Protein AF-A0A927L5R7-F1 (afdb_monomer_lite)

pLDDT: mean 74.07, std 13.08, range [39.56, 92.88]

Sequence (133 aa):
MVPQVGVYVVQDGYSDLAGGTYELCTRGECAKGELKERGIAHVTVGLPDDVDPDIAPVCLRVTRAGAAKPFIDDSVDVKLIHTSDGCGGGYSQGLAYSEEDGLLPNVPKGIGKAWAQHRTAEATAGPSPTAFS

Structure (mmCIF, N/CA/C/O backbone):
data_AF-A0A927L5R7-F1
#
_entry.id   AF-A0A927L5R7-F1
#
loop_
_atom_site.group_PDB
_atom_site.id
_atom_site.type_symbol
_atom_site.label_atom_id
_atom_site.label_alt_id
_atom_site.label_comp_id
_atom_site.l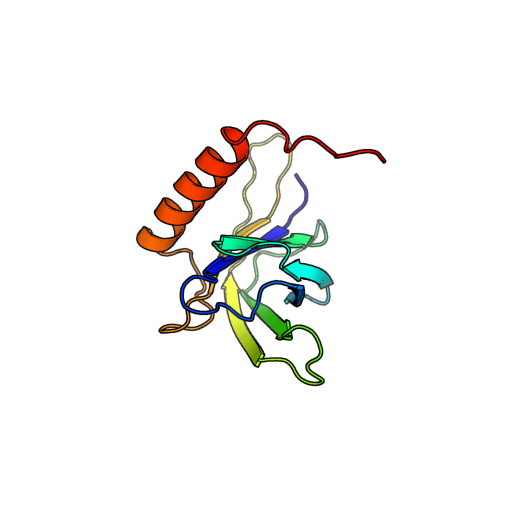abel_asym_id
_atom_site.label_entity_id
_atom_site.label_seq_id
_atom_site.pdbx_PDB_ins_code
_atom_site.Cartn_x
_atom_site.Cartn_y
_atom_site.Cartn_z
_atom_site.occupancy
_atom_site.B_iso_or_equiv
_atom_site.auth_seq_id
_atom_site.auth_comp_id
_atom_site.auth_asym_id
_atom_site.auth_atom_id
_atom_site.pdbx_PDB_model_num
ATOM 1 N N . MET A 1 1 ? 20.358 -6.132 -6.565 1.00 56.44 1 MET A N 1
ATOM 2 C CA . MET A 1 1 ? 19.211 -5.572 -5.818 1.00 56.44 1 MET A CA 1
ATOM 3 C C . MET A 1 1 ? 18.020 -6.420 -6.204 1.00 56.44 1 MET A C 1
ATOM 5 O O . MET A 1 1 ? 17.914 -6.703 -7.385 1.00 56.44 1 MET A O 1
ATOM 9 N N . VAL A 1 2 ? 17.204 -6.888 -5.258 1.00 63.88 2 VAL A N 1
ATOM 10 C CA . VAL A 1 2 ? 16.022 -7.694 -5.609 1.00 63.88 2 VAL A CA 1
ATOM 11 C C . VAL A 1 2 ? 14.937 -6.740 -6.121 1.00 63.88 2 VAL A C 1
ATOM 13 O O . VAL A 1 2 ? 14.676 -5.743 -5.440 1.00 63.88 2 VAL A O 1
ATOM 16 N N . PRO A 1 3 ? 14.339 -6.978 -7.301 1.00 71.19 3 PRO A N 1
ATOM 17 C CA . PRO A 1 3 ? 13.174 -6.227 -7.755 1.00 71.19 3 PRO A CA 1
ATOM 18 C C . PRO A 1 3 ? 12.045 -6.277 -6.719 1.00 71.19 3 PRO A C 1
ATOM 20 O O . PRO A 1 3 ? 11.769 -7.330 -6.154 1.00 71.19 3 PRO A O 1
ATOM 23 N N . GLN A 1 4 ? 11.386 -5.155 -6.438 1.00 76.88 4 GLN A N 1
ATOM 24 C CA . GLN A 1 4 ? 10.326 -5.095 -5.432 1.00 76.88 4 GLN A CA 1
ATOM 25 C C . GLN A 1 4 ? 9.309 -3.981 -5.689 1.00 76.88 4 GLN A C 1
ATOM 27 O O . GLN A 1 4 ? 9.628 -2.921 -6.227 1.00 76.88 4 GLN A O 1
ATOM 32 N N . VAL A 1 5 ? 8.085 -4.184 -5.211 1.00 80.81 5 VAL A N 1
ATOM 33 C CA . VAL A 1 5 ? 7.077 -3.124 -5.077 1.00 80.81 5 VAL A CA 1
ATOM 34 C C . VAL A 1 5 ? 6.829 -2.876 -3.599 1.00 80.81 5 VAL A C 1
ATOM 36 O O . VAL A 1 5 ? 6.622 -3.822 -2.839 1.00 80.81 5 VAL A O 1
ATOM 39 N N . GLY A 1 6 ? 6.861 -1.608 -3.196 1.00 82.25 6 GLY A N 1
ATOM 40 C CA . GLY A 1 6 ? 6.549 -1.168 -1.843 1.00 82.25 6 GLY A CA 1
ATOM 41 C C . GLY A 1 6 ? 5.272 -0.337 -1.811 1.00 82.25 6 GLY A C 1
ATOM 42 O O . GLY A 1 6 ? 5.117 0.586 -2.606 1.00 82.25 6 GLY A O 1
ATOM 43 N N . VAL A 1 7 ? 4.374 -0.630 -0.875 1.00 81.56 7 VAL A N 1
ATOM 44 C CA . VAL A 1 7 ? 3.218 0.208 -0.548 1.00 81.56 7 VAL A CA 1
ATOM 45 C C . VAL A 1 7 ? 3.415 0.815 0.833 1.00 81.56 7 VAL A C 1
ATOM 47 O O . VAL A 1 7 ? 3.639 0.108 1.818 1.00 81.56 7 VAL A O 1
ATOM 50 N N . TYR A 1 8 ? 3.305 2.135 0.904 1.00 80.12 8 TYR A N 1
ATOM 51 C CA . TYR A 1 8 ? 3.208 2.877 2.149 1.00 80.12 8 TYR A CA 1
ATOM 52 C C . TYR A 1 8 ? 1.743 3.001 2.544 1.00 80.12 8 TYR A C 1
ATOM 54 O O . TYR A 1 8 ? 0.953 3.610 1.829 1.00 80.12 8 TYR A O 1
ATOM 62 N N . VAL A 1 9 ? 1.377 2.444 3.690 1.00 76.56 9 VAL A N 1
ATOM 63 C CA . VAL A 1 9 ? 0.014 2.521 4.218 1.00 76.56 9 VAL A CA 1
ATOM 64 C C . VAL A 1 9 ? 0.004 3.537 5.347 1.00 76.56 9 VAL A C 1
ATOM 66 O O . VAL A 1 9 ? 0.620 3.305 6.391 1.00 76.56 9 VAL A O 1
ATOM 69 N N . VAL A 1 10 ? -0.680 4.664 5.144 1.00 75.31 10 VAL A N 1
ATOM 70 C CA . VAL A 1 10 ? -0.923 5.634 6.216 1.00 75.31 10 VAL A CA 1
ATOM 71 C C . VAL A 1 10 ? -2.058 5.093 7.079 1.00 75.31 10 VAL A C 1
ATOM 73 O O . VAL A 1 10 ? -3.196 5.013 6.635 1.00 75.31 10 VAL A O 1
ATOM 76 N N . GLN A 1 11 ? -1.735 4.681 8.302 1.00 69.94 11 GLN A N 1
ATOM 77 C CA . GLN A 1 11 ? -2.703 4.202 9.293 1.00 69.94 11 GLN A CA 1
ATOM 78 C C . GLN A 1 11 ? -3.236 5.337 10.182 1.00 69.94 11 GLN A C 1
ATOM 80 O O . GLN A 1 11 ? -4.034 5.087 11.082 1.00 69.94 11 GLN A O 1
ATOM 85 N N . ASP A 1 12 ? -2.789 6.579 9.978 1.00 64.31 12 ASP A N 1
ATOM 86 C CA . ASP A 1 12 ? -3.400 7.747 10.619 1.00 64.31 12 ASP A CA 1
ATOM 87 C C . ASP A 1 12 ? -4.848 7.877 10.114 1.00 64.31 12 ASP A C 1
ATOM 89 O O . ASP A 1 12 ? -5.080 7.822 8.911 1.00 64.31 12 ASP A O 1
ATOM 93 N N . GLY A 1 13 ? -5.820 7.927 11.028 1.00 59.62 13 GLY A N 1
ATOM 94 C CA . GLY A 1 13 ? -7.251 7.729 10.725 1.00 59.62 13 GLY A CA 1
ATOM 95 C C . GLY A 1 13 ? -7.752 6.291 10.943 1.00 59.62 13 GLY A C 1
ATOM 96 O O . GLY A 1 13 ? -8.905 6.084 11.314 1.00 59.62 13 GLY A O 1
ATOM 97 N N . TYR A 1 14 ? -6.860 5.297 10.896 1.00 66.06 14 TYR A N 1
ATOM 98 C CA . TYR A 1 14 ? -7.170 3.876 11.063 1.00 66.06 14 TYR A CA 1
ATOM 99 C C . TYR A 1 14 ? -6.614 3.300 12.371 1.00 66.06 14 TYR A C 1
ATOM 101 O O . TYR A 1 14 ? -5.613 2.581 12.412 1.00 66.06 14 TYR A O 1
ATOM 109 N N . SER A 1 15 ? -7.286 3.591 13.487 1.00 60.12 15 SER A N 1
ATOM 110 C CA . SER A 1 15 ? -6.823 3.156 14.819 1.00 60.12 15 SER A CA 1
ATOM 111 C C . SER A 1 15 ? -6.898 1.638 15.045 1.00 60.12 15 SER A C 1
ATOM 113 O O . SER A 1 15 ? -6.328 1.140 16.022 1.00 60.12 15 SER A O 1
ATOM 115 N N . ASP A 1 16 ? -7.620 0.931 14.176 1.00 69.50 16 ASP A N 1
ATOM 116 C CA . ASP A 1 16 ? -8.012 -0.474 14.284 1.00 69.50 16 ASP A CA 1
ATOM 117 C C . ASP A 1 16 ? -7.300 -1.405 13.287 1.00 69.50 16 ASP A C 1
ATOM 119 O O . ASP A 1 16 ? -7.540 -2.613 13.293 1.00 69.50 16 ASP A O 1
ATOM 123 N N . LEU A 1 17 ? -6.412 -0.861 12.449 1.00 76.19 17 LEU A N 1
ATOM 124 C CA . LEU A 1 17 ? -5.561 -1.658 11.561 1.00 76.19 17 LEU A CA 1
ATOM 125 C C . LEU A 1 17 ? -4.331 -2.234 12.272 1.00 76.19 17 LEU A C 1
ATOM 127 O O . LEU A 1 17 ? -3.757 -3.207 11.788 1.00 76.19 17 LEU A O 1
ATOM 131 N N . ALA A 1 18 ? -3.955 -1.690 13.433 1.00 77.62 18 ALA A N 1
ATOM 132 C CA . ALA A 1 18 ? -2.891 -2.251 14.259 1.00 77.62 18 ALA A CA 1
ATOM 133 C C . ALA A 1 18 ? -3.236 -3.691 14.689 1.00 77.62 18 ALA A C 1
ATOM 135 O O . ALA A 1 18 ? -4.333 -3.964 15.179 1.00 77.62 18 ALA A O 1
ATOM 136 N N . GLY A 1 19 ? -2.296 -4.614 14.494 1.00 78.06 19 GLY A N 1
ATOM 137 C CA . GLY A 1 19 ? -2.496 -6.054 14.680 1.00 78.06 19 GLY A CA 1
ATOM 138 C C . GLY A 1 19 ? -3.283 -6.734 13.552 1.00 78.06 19 GLY A C 1
ATOM 139 O O . GLY A 1 19 ? -3.545 -7.932 13.631 1.00 78.06 19 GLY A O 1
ATOM 140 N N . GLY A 1 20 ? -3.682 -5.995 12.513 1.00 85.25 20 GLY A N 1
ATOM 141 C CA . GLY A 1 20 ? -4.273 -6.547 11.299 1.00 85.25 20 GLY A CA 1
ATOM 142 C C . GLY A 1 20 ? -3.235 -7.218 10.401 1.00 85.25 20 GLY A C 1
ATOM 143 O O . GLY A 1 20 ? -2.032 -6.975 10.513 1.00 85.25 20 GLY A O 1
ATOM 144 N N . THR A 1 21 ? -3.703 -8.051 9.478 1.00 89.69 21 THR A N 1
ATOM 145 C CA . THR A 1 21 ? -2.864 -8.689 8.462 1.00 89.69 21 THR A CA 1
ATOM 146 C C . THR A 1 21 ? -2.968 -7.953 7.137 1.00 89.69 21 THR A C 1
ATOM 148 O O . THR A 1 21 ? -3.997 -7.355 6.818 1.00 89.69 21 THR A O 1
ATOM 151 N N . TYR A 1 22 ? -1.907 -8.016 6.342 1.00 89.81 22 TYR A N 1
ATOM 152 C CA . TYR A 1 22 ? -1.913 -7.531 4.970 1.00 89.81 22 TYR A CA 1
ATOM 153 C C . TYR A 1 22 ? -1.536 -8.641 3.988 1.00 89.81 22 TYR A C 1
ATOM 155 O O . TYR A 1 22 ? -0.835 -9.598 4.329 1.00 89.81 22 TYR A O 1
ATOM 163 N N . GLU A 1 23 ? -1.963 -8.460 2.746 1.00 92.38 23 GLU A N 1
ATOM 164 C CA . GLU A 1 23 ? -1.520 -9.199 1.571 1.00 92.38 23 GLU A CA 1
ATOM 165 C C . GLU A 1 23 ? -1.260 -8.180 0.450 1.00 92.38 23 GLU A C 1
ATOM 167 O O . GLU A 1 23 ? -2.135 -7.385 0.114 1.00 92.38 23 GLU A O 1
ATOM 172 N N . LEU A 1 24 ? -0.044 -8.167 -0.093 1.00 89.81 24 LEU A N 1
ATOM 173 C CA . LEU A 1 24 ? 0.350 -7.337 -1.229 1.00 89.81 24 LEU A CA 1
ATOM 174 C C . LEU A 1 24 ? 0.707 -8.253 -2.390 1.00 89.81 24 LEU A C 1
ATOM 176 O O . LEU A 1 24 ? 1.690 -8.987 -2.297 1.00 89.81 24 LEU A O 1
ATOM 180 N N . CYS A 1 25 ? -0.066 -8.197 -3.468 1.00 89.38 25 CYS A N 1
ATOM 181 C CA . CYS A 1 25 ? 0.109 -9.066 -4.623 1.00 89.38 25 CYS A CA 1
ATOM 182 C C . CYS A 1 25 ? 0.378 -8.276 -5.898 1.00 89.38 25 CYS A C 1
ATOM 184 O O . CYS A 1 25 ? -0.273 -7.267 -6.170 1.00 89.38 25 CYS A O 1
ATOM 186 N N . THR A 1 26 ? 1.287 -8.774 -6.728 1.00 87.38 26 THR A N 1
ATOM 187 C CA . THR A 1 26 ? 1.471 -8.303 -8.101 1.00 87.38 26 THR A CA 1
ATOM 188 C C . THR A 1 26 ? 2.200 -9.365 -8.918 1.00 87.38 26 THR A C 1
ATOM 190 O O . THR A 1 26 ? 2.988 -10.133 -8.375 1.00 87.38 26 THR A O 1
ATOM 193 N N . ARG A 1 27 ? 1.929 -9.441 -10.228 1.00 83.12 27 ARG A N 1
ATOM 194 C CA . ARG A 1 27 ? 2.612 -10.369 -11.159 1.00 83.12 27 ARG A CA 1
ATOM 195 C C . ARG A 1 27 ? 2.637 -11.846 -10.699 1.00 83.12 27 ARG A C 1
ATOM 197 O O . ARG A 1 27 ? 3.544 -12.583 -11.055 1.00 83.12 27 ARG A O 1
ATOM 204 N N . GLY A 1 28 ? 1.627 -12.287 -9.945 1.00 81.88 28 GLY A N 1
ATOM 205 C CA . GLY A 1 28 ? 1.529 -13.660 -9.427 1.00 81.88 28 GLY A CA 1
ATOM 206 C C . GLY A 1 28 ? 2.255 -13.904 -8.100 1.00 81.88 28 GLY A C 1
ATOM 207 O O . GLY A 1 28 ? 2.003 -14.926 -7.468 1.00 81.88 28 GLY A O 1
ATOM 208 N N . GLU A 1 29 ? 3.059 -12.947 -7.637 1.00 85.94 29 GLU A N 1
ATOM 209 C CA . GLU A 1 29 ? 3.714 -12.986 -6.333 1.00 85.94 29 GLU A CA 1
ATOM 210 C C . GLU A 1 29 ? 2.863 -12.268 -5.287 1.00 85.94 29 GLU A C 1
ATOM 212 O O . GLU A 1 29 ? 2.231 -11.249 -5.574 1.00 85.94 29 GLU A O 1
ATOM 217 N N . CYS A 1 30 ? 2.871 -12.782 -4.058 1.00 87.94 30 CYS A N 1
ATOM 218 C CA . CYS A 1 30 ? 2.170 -12.182 -2.931 1.00 87.94 30 CYS A CA 1
ATOM 219 C C . CYS A 1 30 ? 3.051 -12.187 -1.683 1.00 87.94 30 CYS A C 1
ATOM 221 O O . CYS A 1 30 ? 3.545 -13.233 -1.263 1.00 87.94 30 CYS A O 1
ATOM 223 N N . ALA A 1 31 ? 3.175 -11.032 -1.037 1.00 87.81 31 ALA A N 1
ATOM 224 C CA . ALA A 1 31 ? 3.760 -10.905 0.289 1.00 87.81 31 ALA A CA 1
ATOM 225 C C . ALA A 1 31 ? 2.660 -10.755 1.340 1.00 87.81 31 ALA A C 1
ATOM 227 O O . ALA A 1 31 ? 1.677 -10.047 1.127 1.00 87.81 31 ALA A O 1
ATOM 228 N N . LYS A 1 32 ? 2.837 -11.408 2.489 1.00 90.12 32 LYS A N 1
ATOM 229 C CA . LYS A 1 32 ? 1.908 -11.343 3.622 1.00 90.12 32 LYS A CA 1
ATOM 230 C C . LYS A 1 32 ? 2.645 -10.947 4.886 1.00 90.12 32 LYS A C 1
ATOM 232 O O . LYS A 1 32 ? 3.807 -11.306 5.064 1.00 90.12 32 LYS A O 1
ATOM 237 N N . GLY A 1 33 ? 1.944 -10.272 5.784 1.00 85.94 33 GLY A N 1
ATOM 238 C CA . GLY A 1 33 ? 2.487 -9.918 7.086 1.00 85.94 33 GLY A CA 1
ATOM 239 C C . GLY A 1 33 ? 1.455 -9.265 7.987 1.00 85.94 33 GLY A C 1
ATOM 240 O O . GLY A 1 33 ? 0.254 -9.321 7.727 1.00 85.94 33 GLY A O 1
ATOM 241 N N . GLU A 1 34 ? 1.945 -8.650 9.056 1.00 84.00 34 GLU A N 1
ATOM 242 C CA . GLU A 1 34 ? 1.133 -7.994 10.076 1.00 84.00 34 GLU A CA 1
ATOM 243 C C . GLU A 1 34 ? 1.498 -6.514 10.182 1.00 84.00 34 GLU A C 1
ATOM 245 O O . GLU A 1 34 ? 2.671 -6.134 10.102 1.00 84.00 34 GLU A O 1
ATOM 250 N N . LEU A 1 35 ? 0.487 -5.677 10.395 1.00 81.88 35 LEU A N 1
ATOM 251 C CA . LEU A 1 35 ? 0.642 -4.261 10.701 1.00 81.88 35 LEU A CA 1
ATOM 252 C C . LEU A 1 35 ? 0.925 -4.118 12.199 1.00 81.88 35 LEU A C 1
ATOM 254 O O . LEU A 1 35 ? 0.010 -4.079 13.017 1.00 81.88 35 LEU A O 1
ATOM 258 N N . LYS A 1 36 ? 2.209 -4.111 12.573 1.00 71.44 36 LYS A N 1
ATOM 259 C CA . LYS A 1 36 ? 2.627 -4.227 13.981 1.00 71.44 36 LYS A CA 1
ATOM 260 C C . LYS A 1 36 ? 2.331 -2.997 14.844 1.00 71.44 36 LYS A C 1
ATOM 262 O O . LYS A 1 36 ? 2.056 -3.160 16.028 1.00 71.44 36 LYS A O 1
ATOM 267 N N . GLU A 1 37 ? 2.369 -1.790 14.282 1.00 65.44 37 GLU A N 1
ATOM 268 C CA . GLU A 1 37 ? 2.236 -0.538 15.041 1.00 65.44 37 GLU A CA 1
ATOM 269 C C . GLU A 1 37 ? 1.368 0.498 14.318 1.00 65.44 37 GLU A C 1
ATOM 271 O O . GLU A 1 37 ? 1.184 0.430 13.101 1.00 65.44 37 GLU A O 1
ATOM 276 N N . ARG A 1 38 ? 0.844 1.470 15.082 1.00 62.28 38 ARG A N 1
ATOM 277 C CA . ARG A 1 38 ? 0.104 2.633 14.563 1.00 62.28 38 ARG A CA 1
ATOM 278 C C . ARG A 1 38 ? 1.066 3.608 13.879 1.00 62.28 38 ARG A C 1
ATOM 280 O O . ARG A 1 38 ? 2.153 3.852 14.390 1.00 62.28 38 ARG A O 1
ATOM 287 N N . GLY A 1 39 ? 0.641 4.227 12.779 1.00 69.88 39 GLY A N 1
ATOM 288 C CA . GLY A 1 39 ? 1.444 5.221 12.059 1.00 69.88 39 GLY A CA 1
ATOM 289 C C . GLY A 1 39 ? 1.513 4.926 10.568 1.00 69.88 39 GLY A C 1
ATOM 290 O O . GLY A 1 39 ? 0.481 4.892 9.911 1.00 69.88 39 GLY A O 1
ATOM 291 N N . ILE A 1 40 ? 2.709 4.729 10.013 1.00 66.38 40 ILE A N 1
ATOM 292 C CA . ILE A 1 40 ? 2.881 4.421 8.586 1.00 66.38 40 ILE A CA 1
ATOM 293 C C . ILE A 1 40 ? 3.541 3.055 8.455 1.00 66.38 40 ILE A C 1
ATOM 295 O O . ILE A 1 40 ? 4.688 2.886 8.856 1.00 66.38 40 ILE A O 1
ATOM 299 N N . ALA A 1 41 ? 2.842 2.091 7.859 1.00 74.44 41 ALA A N 1
ATOM 300 C CA . ALA A 1 41 ? 3.436 0.796 7.544 1.00 74.44 41 ALA A CA 1
ATOM 301 C C . ALA A 1 41 ? 4.080 0.816 6.158 1.00 74.44 41 ALA A C 1
ATOM 303 O O . ALA A 1 41 ? 3.557 1.425 5.225 1.00 74.44 41 ALA A O 1
ATOM 304 N N . HIS A 1 42 ? 5.200 0.111 6.017 1.00 75.00 42 HIS A N 1
ATOM 305 C CA . HIS A 1 42 ? 5.793 -0.186 4.721 1.00 75.00 42 HIS A CA 1
ATOM 306 C C . HIS A 1 42 ? 5.648 -1.677 4.439 1.00 75.00 42 HIS A C 1
ATOM 308 O O . HIS A 1 42 ? 6.167 -2.515 5.177 1.00 75.00 42 HIS A O 1
ATOM 314 N N . VAL A 1 43 ? 4.924 -1.985 3.372 1.00 78.88 43 VAL A N 1
ATOM 315 C CA . VAL A 1 43 ? 4.662 -3.345 2.917 1.00 78.88 43 VAL A CA 1
ATOM 316 C C . VAL A 1 43 ? 5.388 -3.559 1.603 1.00 78.88 43 VAL A C 1
ATOM 318 O O . VAL A 1 43 ? 5.241 -2.748 0.698 1.00 78.88 43 VAL A O 1
ATOM 321 N N . THR A 1 44 ? 6.149 -4.642 1.473 1.00 79.69 44 THR A N 1
ATOM 322 C CA . THR A 1 44 ? 6.920 -4.921 0.254 1.00 79.69 44 THR A CA 1
ATOM 323 C C . THR A 1 44 ? 6.661 -6.316 -0.270 1.00 79.69 44 THR A C 1
ATOM 325 O O . THR A 1 44 ? 6.648 -7.271 0.506 1.00 79.69 44 THR A O 1
ATOM 328 N N . VAL A 1 45 ? 6.552 -6.441 -1.588 1.00 81.25 45 VAL A N 1
ATOM 329 C CA . VAL A 1 45 ? 6.559 -7.722 -2.295 1.00 81.25 45 VAL A CA 1
ATOM 330 C C . VAL A 1 45 ? 7.786 -7.791 -3.194 1.00 81.25 45 VAL A C 1
ATOM 332 O O . VAL A 1 45 ? 8.064 -6.860 -3.952 1.00 81.25 45 VAL A O 1
ATOM 335 N N . GLY A 1 46 ? 8.550 -8.873 -3.045 1.00 78.50 46 GLY A N 1
ATOM 336 C CA . GLY A 1 46 ? 9.652 -9.194 -3.943 1.00 78.50 46 GLY A CA 1
ATOM 337 C C . GLY A 1 46 ? 9.105 -9.654 -5.287 1.00 78.50 46 GLY A C 1
ATOM 338 O O . GLY A 1 46 ? 8.068 -10.308 -5.354 1.00 78.50 46 GLY A O 1
ATOM 339 N N . LEU A 1 47 ? 9.798 -9.282 -6.348 1.00 75.12 47 LEU A N 1
ATOM 340 C CA . LEU A 1 47 ? 9.494 -9.655 -7.716 1.00 75.12 47 LEU A CA 1
ATOM 341 C C . LEU A 1 47 ? 10.617 -10.557 -8.254 1.00 75.12 47 LEU A C 1
ATOM 343 O O . LEU A 1 47 ? 11.768 -10.396 -7.837 1.00 75.12 47 LEU A O 1
ATOM 347 N N . PRO A 1 48 ? 10.315 -11.478 -9.184 1.00 70.00 48 PRO A N 1
ATOM 348 C CA . PRO A 1 48 ? 11.347 -12.249 -9.866 1.00 70.00 48 PRO A CA 1
ATOM 349 C C . PRO A 1 48 ? 12.283 -11.335 -10.678 1.00 70.00 48 PRO A C 1
ATOM 351 O O . PRO A 1 48 ? 11.903 -10.236 -11.082 1.00 70.00 48 PRO A O 1
ATOM 354 N N . ASP A 1 49 ? 13.516 -11.783 -10.920 1.00 65.00 49 ASP A N 1
ATOM 355 C CA . ASP A 1 49 ? 14.549 -10.978 -11.593 1.00 65.00 49 ASP A CA 1
ATOM 356 C C . ASP A 1 49 ? 14.201 -10.617 -13.056 1.00 65.00 49 ASP A C 1
ATOM 358 O O . ASP A 1 49 ? 14.612 -9.564 -13.541 1.00 65.00 49 ASP A O 1
ATOM 362 N N . ASP A 1 50 ? 13.378 -11.432 -13.726 1.00 64.12 50 ASP A N 1
ATOM 363 C CA . ASP A 1 50 ? 12.988 -11.292 -15.141 1.00 64.12 50 ASP A CA 1
ATOM 364 C C . ASP A 1 50 ? 11.618 -10.611 -15.350 1.00 64.12 50 ASP A C 1
ATOM 366 O O . ASP A 1 50 ? 10.869 -10.944 -16.271 1.00 64.12 50 ASP A O 1
ATOM 370 N N . VAL A 1 51 ? 11.225 -9.670 -14.487 1.00 63.03 51 VAL A N 1
ATOM 371 C CA . VAL A 1 51 ? 10.007 -8.886 -14.750 1.00 63.03 51 VAL A CA 1
ATOM 372 C C . VAL A 1 51 ? 10.293 -7.898 -15.880 1.00 63.03 51 VAL A C 1
ATOM 374 O O . VAL A 1 51 ? 11.108 -7.002 -15.720 1.00 63.03 51 VAL A O 1
ATOM 377 N N . ASP A 1 52 ? 9.639 -8.038 -17.031 1.00 62.47 52 ASP A N 1
ATOM 378 C CA . ASP A 1 52 ? 9.680 -7.016 -18.084 1.00 62.47 52 ASP A CA 1
ATOM 379 C C . ASP A 1 52 ? 9.055 -5.691 -17.586 1.00 62.47 52 ASP A C 1
ATOM 381 O O . ASP A 1 52 ? 8.123 -5.718 -16.770 1.00 62.47 52 ASP A O 1
ATOM 385 N N . PRO A 1 53 ? 9.514 -4.517 -18.070 1.00 62.50 53 PRO A N 1
ATOM 386 C CA . PRO A 1 53 ? 8.945 -3.218 -17.719 1.00 62.50 53 PRO A CA 1
ATOM 387 C C . PRO A 1 53 ? 7.556 -3.060 -18.348 1.00 62.50 53 PRO A C 1
ATOM 389 O O . PRO A 1 53 ? 7.380 -2.435 -19.395 1.00 62.50 53 PRO A O 1
ATOM 392 N N . ASP A 1 54 ? 6.558 -3.629 -17.691 1.00 69.31 54 ASP A N 1
ATOM 393 C CA . ASP A 1 54 ? 5.191 -3.717 -18.179 1.00 69.31 54 ASP A CA 1
ATOM 394 C C . ASP A 1 54 ? 4.202 -3.241 -17.099 1.00 69.31 54 ASP A C 1
ATOM 396 O O . ASP A 1 54 ? 4.504 -3.223 -15.899 1.00 69.31 54 ASP A O 1
ATOM 400 N N . ILE A 1 55 ? 3.024 -2.797 -17.533 1.00 76.88 55 ILE A N 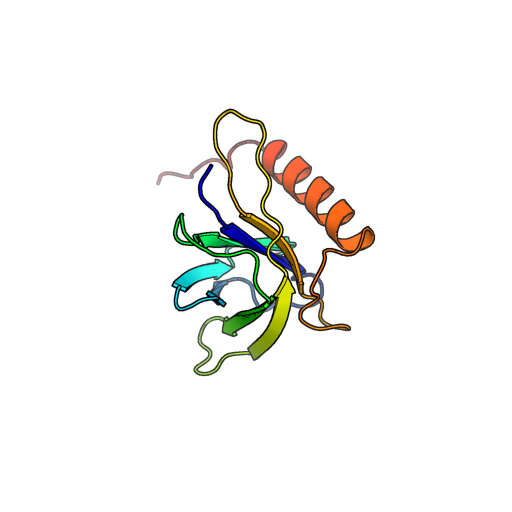1
ATOM 401 C CA . ILE A 1 55 ? 1.958 -2.319 -16.651 1.00 76.88 55 ILE A CA 1
ATOM 402 C C . ILE A 1 55 ? 1.313 -3.539 -15.995 1.00 76.88 55 ILE A C 1
ATOM 404 O O . ILE A 1 55 ? 0.866 -4.450 -16.686 1.00 76.88 55 ILE A O 1
ATOM 408 N N . ALA A 1 56 ? 1.292 -3.585 -14.664 1.00 82.38 56 ALA A N 1
ATOM 409 C CA . ALA A 1 56 ? 0.604 -4.641 -13.928 1.00 82.38 56 ALA A CA 1
ATOM 410 C C . ALA A 1 56 ? -0.204 -4.102 -12.753 1.00 82.38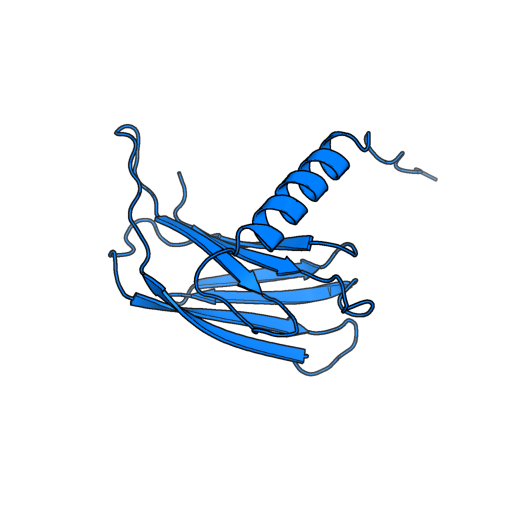 56 ALA A C 1
ATOM 412 O O . ALA A 1 56 ? 0.209 -3.117 -12.133 1.00 82.38 56 ALA A O 1
ATOM 413 N N . PRO A 1 57 ? -1.287 -4.806 -12.387 1.00 88.06 57 PRO A N 1
ATOM 414 C CA . PRO A 1 57 ? -2.022 -4.492 -11.183 1.00 88.06 57 PRO A CA 1
ATOM 415 C C . PRO A 1 57 ? -1.172 -4.826 -9.957 1.00 88.06 57 PRO A C 1
ATOM 417 O O . PRO A 1 57 ? -0.551 -5.894 -9.854 1.00 88.06 57 PRO A O 1
ATOM 420 N N . VAL A 1 58 ? -1.174 -3.907 -9.004 1.00 88.31 58 VAL A N 1
ATOM 421 C CA . VAL A 1 58 ? -0.744 -4.140 -7.630 1.00 88.31 58 VAL A CA 1
ATOM 422 C C . VAL A 1 58 ? -1.989 -4.114 -6.768 1.00 88.31 58 VAL A C 1
ATOM 424 O O . VAL A 1 58 ? -2.688 -3.106 -6.737 1.00 88.31 58 VAL A O 1
ATOM 427 N N . CYS A 1 59 ? -2.271 -5.224 -6.092 1.00 91.81 59 CYS A N 1
ATOM 428 C CA . CYS A 1 59 ? -3.418 -5.375 -5.209 1.00 91.81 59 CYS A CA 1
ATOM 429 C C . CYS A 1 59 ? -2.955 -5.348 -3.753 1.00 91.81 59 CYS A C 1
ATOM 431 O O . CYS A 1 59 ? -2.094 -6.141 -3.361 1.00 91.81 59 CYS A O 1
ATOM 433 N N . LEU A 1 60 ? -3.530 -4.443 -2.966 1.00 90.75 60 LEU A N 1
ATOM 434 C CA . LEU A 1 60 ? -3.347 -4.370 -1.525 1.00 90.75 60 LEU A CA 1
ATOM 435 C C . LEU A 1 60 ? -4.627 -4.837 -0.839 1.00 90.75 60 LEU A C 1
ATOM 437 O O . LEU A 1 60 ? -5.694 -4.246 -1.010 1.00 90.75 60 LEU A O 1
ATOM 441 N N . ARG A 1 61 ? -4.483 -5.839 0.024 1.00 92.88 61 ARG A N 1
ATOM 442 C CA . ARG A 1 61 ? -5.522 -6.261 0.954 1.00 92.88 61 ARG A CA 1
ATOM 443 C C . ARG A 1 61 ? -5.071 -6.068 2.381 1.00 92.88 61 ARG A C 1
ATOM 445 O O . ARG A 1 61 ? -3.970 -6.475 2.741 1.00 92.88 61 ARG A O 1
ATOM 452 N N . VAL A 1 62 ? -5.941 -5.510 3.211 1.00 89.31 62 VAL A N 1
ATOM 453 C CA . VAL A 1 62 ? -5.705 -5.384 4.652 1.00 89.31 62 VAL A CA 1
ATOM 454 C C . VAL A 1 62 ? -6.926 -5.875 5.403 1.00 89.31 62 VAL A C 1
ATOM 456 O O . VAL A 1 62 ? -8.044 -5.412 5.180 1.00 89.31 62 VAL A O 1
ATOM 459 N N . THR A 1 63 ? -6.709 -6.815 6.314 1.00 90.12 63 THR A N 1
ATOM 460 C CA . THR A 1 63 ? -7.737 -7.407 7.166 1.00 90.12 63 THR A CA 1
ATOM 461 C C . THR A 1 63 ? -7.481 -6.997 8.606 1.00 90.12 63 THR A C 1
ATOM 463 O O . THR A 1 63 ? -6.391 -7.196 9.135 1.00 90.12 63 THR A O 1
ATOM 466 N N . ARG A 1 64 ? -8.493 -6.424 9.260 1.00 89.38 64 ARG A N 1
ATOM 467 C CA . ARG A 1 64 ? -8.414 -6.056 10.682 1.00 89.38 64 ARG A CA 1
ATOM 468 C C . ARG A 1 64 ? -8.207 -7.285 11.561 1.00 89.38 64 ARG A C 1
ATOM 470 O O . ARG A 1 64 ? -8.651 -8.383 11.218 1.00 89.38 64 ARG A O 1
ATOM 477 N N . ALA A 1 65 ? -7.597 -7.085 12.726 1.00 85.50 65 ALA A N 1
ATOM 478 C CA . ALA A 1 65 ? -7.436 -8.144 13.716 1.00 85.50 65 ALA A CA 1
ATOM 479 C C . ALA A 1 65 ? -8.798 -8.786 14.052 1.00 85.50 65 ALA A C 1
ATOM 481 O O . ALA A 1 65 ? -9.754 -8.097 14.408 1.00 85.50 65 ALA A O 1
ATOM 482 N N . GLY A 1 66 ? -8.900 -10.110 13.907 1.00 83.06 66 GLY A N 1
ATOM 483 C CA . GLY A 1 66 ? -10.130 -10.865 14.182 1.00 83.06 66 GLY A CA 1
ATOM 484 C C . GLY A 1 66 ? -11.254 -10.718 13.145 1.00 83.06 66 GLY A C 1
ATOM 485 O O . GLY A 1 66 ? -12.318 -11.309 13.330 1.00 83.06 66 GLY A O 1
ATOM 486 N N . ALA A 1 67 ? -11.052 -9.973 12.053 1.00 86.62 67 ALA A N 1
ATOM 487 C CA . ALA A 1 67 ? -12.033 -9.870 10.976 1.00 86.62 67 ALA A CA 1
ATOM 488 C C . ALA A 1 67 ? -11.934 -11.055 10.001 1.00 86.62 67 ALA A C 1
ATOM 490 O O . ALA A 1 67 ? -10.853 -11.546 9.691 1.00 86.62 67 ALA A O 1
ATOM 491 N N . ALA A 1 68 ? -13.081 -11.494 9.477 1.00 85.56 68 ALA A N 1
ATOM 492 C CA . ALA A 1 68 ? -13.156 -12.595 8.510 1.00 85.56 68 ALA A CA 1
ATOM 493 C C . ALA A 1 68 ? -12.992 -12.148 7.045 1.00 85.56 68 ALA A C 1
ATOM 495 O O . ALA A 1 68 ? -12.889 -12.990 6.155 1.00 85.56 68 ALA A O 1
ATOM 496 N N . LYS A 1 69 ? -13.037 -10.837 6.778 1.00 87.00 69 LYS A N 1
ATOM 497 C CA . LYS A 1 69 ? -12.969 -10.257 5.433 1.00 87.00 69 LYS A CA 1
ATOM 498 C C . LYS A 1 69 ? -12.022 -9.057 5.408 1.00 87.00 69 LYS A C 1
ATOM 500 O O . LYS A 1 69 ? -11.964 -8.341 6.414 1.00 87.00 69 LYS A O 1
ATOM 505 N N . PRO A 1 70 ? -11.338 -8.819 4.276 1.00 87.44 70 PRO A N 1
ATOM 506 C CA . PRO A 1 70 ? -10.514 -7.636 4.102 1.00 87.44 70 PRO A CA 1
ATOM 507 C C . PRO A 1 70 ? -11.361 -6.368 4.232 1.00 87.44 70 PRO A C 1
ATOM 509 O O . PRO A 1 70 ? -12.482 -6.294 3.729 1.00 87.44 70 PRO A O 1
ATOM 512 N N . PHE A 1 71 ? -10.819 -5.394 4.957 1.00 87.12 71 PHE A N 1
ATOM 513 C CA . PHE A 1 71 ? -11.365 -4.046 5.053 1.00 87.12 71 PHE A CA 1
ATOM 514 C C . PHE A 1 71 ? -10.870 -3.177 3.892 1.00 87.12 71 PHE A C 1
ATOM 516 O O . PHE A 1 71 ? -11.655 -2.434 3.314 1.00 87.12 71 PHE A O 1
ATOM 523 N N . ILE A 1 72 ? -9.592 -3.321 3.533 1.00 87.94 72 ILE A N 1
ATOM 524 C CA . ILE A 1 72 ? -9.016 -2.772 2.302 1.00 87.94 72 ILE A CA 1
ATOM 525 C C . ILE A 1 72 ? -8.895 -3.929 1.314 1.00 87.94 72 ILE A C 1
ATOM 527 O O . ILE A 1 72 ? -8.331 -4.961 1.674 1.00 87.94 72 ILE A O 1
ATOM 531 N N . ASP A 1 73 ? -9.414 -3.759 0.103 1.00 91.69 73 ASP A N 1
ATOM 532 C CA . ASP A 1 73 ? -9.222 -4.647 -1.050 1.00 91.69 73 ASP A CA 1
ATOM 533 C C . ASP A 1 73 ? -9.200 -3.751 -2.289 1.00 91.69 73 ASP A C 1
ATOM 535 O O . ASP A 1 73 ? -10.239 -3.475 -2.889 1.00 91.69 73 ASP A O 1
ATOM 539 N N . ASP A 1 74 ? -8.026 -3.187 -2.572 1.00 91.31 74 ASP A N 1
ATOM 540 C CA . ASP A 1 74 ? -7.845 -2.171 -3.607 1.00 91.31 74 ASP A CA 1
ATOM 541 C C . ASP A 1 74 ? -6.725 -2.568 -4.571 1.00 91.31 74 ASP A C 1
ATOM 543 O O . ASP A 1 74 ? -5.814 -3.329 -4.220 1.00 91.31 74 ASP A O 1
ATOM 547 N N . SER A 1 75 ? -6.794 -2.072 -5.801 1.00 91.31 75 SER A N 1
ATOM 548 C CA . SER A 1 75 ? -5.825 -2.387 -6.842 1.00 91.31 75 SER A CA 1
ATOM 549 C C . SER A 1 75 ? -5.560 -1.207 -7.760 1.00 91.31 75 SER A C 1
ATOM 551 O O . SER A 1 75 ? -6.495 -0.555 -8.217 1.00 91.31 75 SER A O 1
ATOM 553 N N . VAL A 1 76 ? -4.292 -1.003 -8.107 1.00 90.38 76 VAL A N 1
ATOM 554 C CA . VAL A 1 76 ? -3.881 0.033 -9.055 1.00 90.38 76 VAL A CA 1
ATOM 555 C C . VAL A 1 76 ? -2.890 -0.521 -10.066 1.00 90.38 76 VAL A C 1
ATOM 557 O O . VAL A 1 76 ? -1.992 -1.289 -9.718 1.00 90.38 76 VAL A O 1
ATOM 560 N N . ASP A 1 77 ? -3.043 -0.119 -11.323 1.00 88.19 77 ASP A N 1
ATOM 561 C CA . ASP A 1 77 ? -2.089 -0.447 -12.374 1.00 88.19 77 ASP A CA 1
ATOM 562 C C . ASP A 1 77 ? -0.847 0.435 -12.260 1.00 88.19 77 ASP A C 1
ATOM 564 O O . ASP A 1 77 ? -0.923 1.669 -12.243 1.00 88.19 77 ASP A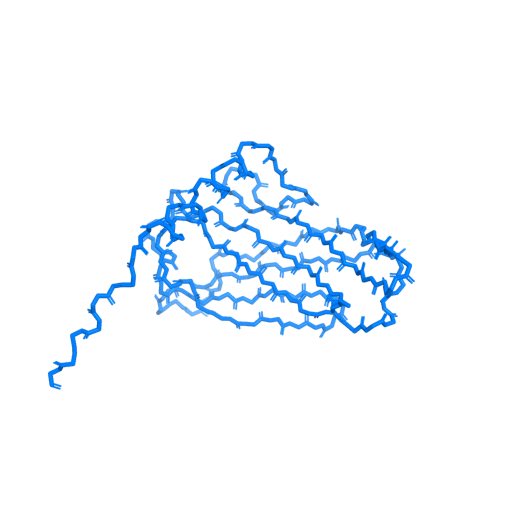 O 1
ATOM 568 N N . VAL A 1 78 ? 0.319 -0.203 -12.201 1.00 83.12 78 VAL A N 1
ATOM 569 C CA . VAL A 1 78 ? 1.604 0.482 -12.059 1.00 83.12 78 VAL A CA 1
ATOM 570 C C . VAL A 1 78 ? 2.534 0.074 -13.180 1.00 83.12 78 VAL A C 1
ATOM 572 O O . VAL A 1 78 ? 2.596 -1.089 -13.581 1.00 83.12 78 VAL A O 1
ATOM 575 N N . LYS A 1 79 ? 3.303 1.044 -13.669 1.00 80.56 79 LYS A N 1
ATOM 576 C CA . LYS A 1 79 ? 4.415 0.779 -14.571 1.00 80.56 79 LYS A CA 1
ATOM 577 C C . LYS A 1 79 ? 5.674 0.562 -13.741 1.00 80.56 79 LYS A C 1
ATOM 579 O O . LYS A 1 79 ? 6.111 1.476 -13.046 1.00 80.56 79 LYS A O 1
ATOM 584 N N . LEU A 1 80 ? 6.268 -0.621 -13.843 1.00 75.19 80 LEU A N 1
ATOM 585 C CA . LEU A 1 80 ? 7.528 -0.925 -13.171 1.00 75.19 80 LEU A CA 1
ATOM 586 C C . LEU A 1 80 ? 8.690 -0.331 -13.971 1.00 75.19 80 LEU A C 1
ATOM 588 O O . LEU A 1 80 ? 8.934 -0.704 -15.119 1.00 75.19 80 LEU A O 1
ATOM 592 N N . ILE A 1 81 ? 9.391 0.633 -13.376 1.00 70.56 81 ILE A N 1
ATOM 593 C CA . ILE A 1 81 ? 10.547 1.278 -14.000 1.00 70.56 81 ILE A CA 1
ATOM 594 C C . ILE A 1 81 ? 11.799 0.497 -13.604 1.00 70.56 81 ILE A C 1
ATOM 596 O O . ILE A 1 81 ? 12.113 0.376 -12.421 1.00 70.56 81 ILE A O 1
ATOM 600 N N . HIS A 1 82 ? 12.507 -0.037 -14.600 1.00 67.50 82 HIS A N 1
ATOM 601 C CA . HIS A 1 82 ? 13.791 -0.691 -14.375 1.00 67.50 82 HIS A CA 1
ATOM 602 C C . HIS A 1 82 ? 14.834 0.359 -13.985 1.00 67.50 82 HIS A C 1
ATOM 604 O O . HIS A 1 82 ? 15.137 1.265 -14.765 1.00 67.50 82 HIS A O 1
ATOM 610 N N . THR A 1 83 ? 15.396 0.227 -12.789 1.00 63.81 83 THR A N 1
ATOM 611 C CA . THR A 1 83 ? 16.513 1.043 -12.304 1.00 63.81 83 THR A CA 1
ATOM 612 C C . THR A 1 83 ? 17.774 0.192 -12.271 1.00 63.81 83 THR A C 1
ATOM 614 O O . THR A 1 83 ? 17.790 -0.876 -11.667 1.00 63.81 83 THR A O 1
ATOM 617 N N . SER A 1 84 ? 18.844 0.638 -12.930 1.00 60.34 84 SER A N 1
ATOM 618 C CA . SER A 1 84 ? 20.138 -0.044 -12.890 1.00 60.34 84 SER A CA 1
ATOM 619 C C . SER A 1 84 ? 21.269 0.963 -12.767 1.00 60.34 84 SER A C 1
ATOM 621 O O . SER A 1 84 ? 21.397 1.854 -13.601 1.00 60.34 84 SER A O 1
ATOM 623 N N . ASP A 1 85 ? 22.112 0.764 -11.756 1.00 61.75 85 ASP A N 1
ATOM 624 C CA . ASP A 1 85 ? 23.299 1.587 -11.498 1.00 61.75 85 ASP A CA 1
ATOM 625 C C . ASP A 1 85 ? 24.582 0.939 -12.060 1.00 61.75 85 ASP A C 1
ATOM 627 O O . ASP A 1 85 ? 25.690 1.219 -11.608 1.00 61.75 85 ASP A O 1
ATOM 631 N N . GLY A 1 86 ? 24.462 0.014 -13.022 1.00 52.34 86 GLY A N 1
ATOM 632 C CA . GLY A 1 86 ? 25.606 -0.647 -13.672 1.00 52.34 86 GLY A CA 1
ATOM 633 C C . GLY A 1 86 ? 26.282 -1.772 -12.868 1.00 52.34 86 GLY A C 1
ATOM 634 O O . GLY A 1 86 ? 27.091 -2.503 -13.429 1.00 52.34 86 GLY A O 1
ATOM 635 N N . CYS A 1 87 ? 25.908 -1.980 -11.601 1.00 54.69 87 CYS A N 1
ATOM 636 C CA . CYS A 1 87 ? 26.357 -3.102 -10.750 1.00 54.69 87 CYS A CA 1
ATOM 637 C C . CYS A 1 87 ? 25.247 -4.145 -10.489 1.00 54.69 87 CYS A C 1
ATOM 639 O O . CYS A 1 87 ? 25.299 -4.900 -9.518 1.00 54.69 87 CYS A O 1
ATOM 641 N N . GLY A 1 88 ? 24.218 -4.152 -11.338 1.00 53.31 88 GLY A N 1
ATOM 642 C CA . GLY A 1 88 ? 22.964 -4.886 -11.163 1.00 53.31 88 GLY A CA 1
ATOM 643 C C . GLY A 1 88 ? 21.765 -3.966 -11.403 1.00 53.31 88 GLY A C 1
ATOM 644 O O . GLY A 1 88 ? 21.843 -2.757 -11.178 1.00 53.31 88 GLY A O 1
ATOM 645 N N . GLY A 1 89 ? 20.678 -4.519 -11.932 1.00 53.50 89 GLY A N 1
ATOM 646 C CA . GLY A 1 89 ? 19.410 -3.823 -12.151 1.00 53.50 89 GLY A CA 1
ATOM 647 C C . GLY A 1 89 ? 18.316 -4.383 -11.251 1.00 53.50 89 GLY A C 1
ATOM 648 O O . GLY A 1 89 ? 18.438 -5.500 -10.754 1.00 53.50 89 GLY A O 1
ATOM 649 N N . GLY A 1 90 ? 17.284 -3.589 -10.993 1.00 61.91 90 GLY A N 1
ATOM 650 C CA . GLY A 1 90 ? 16.090 -4.024 -10.287 1.00 61.91 90 GLY A CA 1
ATOM 651 C C . GLY A 1 90 ? 14.943 -3.038 -10.463 1.00 61.91 90 GLY A C 1
ATOM 652 O O . GLY A 1 90 ? 15.143 -1.866 -10.789 1.00 61.91 90 GLY A O 1
ATOM 653 N N . TYR A 1 91 ? 13.724 -3.514 -10.248 1.00 62.75 91 TYR A N 1
ATOM 654 C CA . TYR A 1 91 ? 12.524 -2.682 -10.268 1.00 62.75 91 TYR A CA 1
ATOM 655 C C . TYR A 1 91 ? 12.231 -2.191 -8.858 1.00 62.75 91 TYR A C 1
ATOM 657 O O . TYR A 1 91 ? 12.276 -2.976 -7.915 1.00 62.75 91 TYR A O 1
ATOM 665 N N . SER A 1 92 ? 11.936 -0.905 -8.696 1.00 66.94 92 SER A N 1
ATOM 666 C CA . SER A 1 92 ? 11.418 -0.386 -7.433 1.00 66.94 92 SER A CA 1
ATOM 667 C C . SER A 1 92 ? 10.294 0.604 -7.701 1.00 66.94 92 SER A C 1
ATOM 669 O O . SER A 1 92 ? 10.460 1.536 -8.482 1.00 66.94 92 SER A O 1
ATOM 671 N N . GLN A 1 93 ? 9.137 0.380 -7.077 1.00 77.19 93 GLN A N 1
ATOM 672 C CA . GLN A 1 93 ? 8.003 1.301 -7.138 1.00 77.19 93 GLN A CA 1
ATOM 673 C C . GLN A 1 93 ? 7.483 1.561 -5.729 1.00 77.19 93 GLN A C 1
ATOM 675 O O . GLN A 1 93 ? 7.233 0.619 -4.977 1.00 77.19 93 GLN A O 1
ATOM 680 N N . GLY A 1 94 ? 7.337 2.842 -5.388 1.00 77.75 94 GLY A N 1
ATOM 681 C CA . GLY A 1 94 ? 6.709 3.291 -4.150 1.00 77.75 94 GLY A CA 1
ATOM 682 C C . GLY A 1 94 ? 5.265 3.712 -4.403 1.00 77.75 94 GLY A C 1
ATOM 683 O O . GLY A 1 94 ? 5.013 4.646 -5.165 1.00 77.75 94 GLY A O 1
ATOM 684 N N . LEU A 1 95 ? 4.334 3.044 -3.737 1.00 83.06 95 LEU A N 1
ATOM 685 C CA . LEU A 1 95 ? 2.896 3.301 -3.769 1.00 83.06 95 LEU A CA 1
ATOM 686 C C . LEU A 1 95 ? 2.445 3.859 -2.427 1.00 83.06 95 LEU A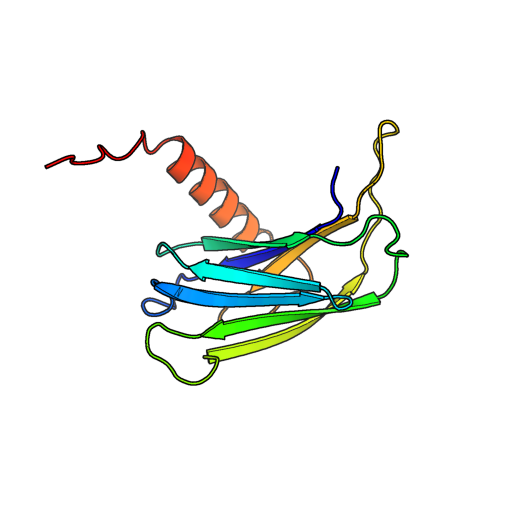 C 1
ATOM 688 O O . LEU A 1 95 ? 3.137 3.690 -1.424 1.00 83.06 95 LEU A O 1
ATOM 692 N N . ALA A 1 96 ? 1.287 4.504 -2.386 1.00 83.75 96 ALA A N 1
ATOM 693 C CA . ALA A 1 96 ? 0.715 4.982 -1.135 1.00 83.75 96 ALA A CA 1
ATOM 694 C C . ALA A 1 96 ? -0.754 4.593 -1.034 1.00 83.75 96 ALA A C 1
ATOM 696 O O . ALA A 1 96 ? -1.456 4.646 -2.030 1.00 83.75 96 ALA A O 1
ATOM 697 N N . TYR A 1 97 ? -1.213 4.244 0.160 1.00 82.94 97 TYR A N 1
ATOM 698 C CA . TYR A 1 97 ? -2.628 4.105 0.470 1.00 82.94 97 TYR A CA 1
ATOM 699 C C . TYR A 1 97 ? -3.037 5.179 1.483 1.00 82.94 97 TYR A C 1
ATOM 701 O O . TYR A 1 97 ? -2.368 5.331 2.516 1.00 82.94 97 TYR A O 1
ATOM 709 N N . SER A 1 98 ? -4.122 5.898 1.191 1.00 78.12 98 SER A N 1
ATOM 710 C CA . SER A 1 98 ? -4.792 6.836 2.102 1.00 78.12 98 SER A CA 1
ATOM 711 C C . SER A 1 98 ? -6.285 6.514 2.203 1.00 78.12 98 SER A C 1
ATOM 713 O O . SER A 1 98 ? -6.856 5.891 1.312 1.00 78.12 98 SER A O 1
ATOM 715 N N . GLU A 1 99 ? -6.929 6.948 3.290 1.00 74.38 99 GLU A N 1
ATOM 716 C CA . GLU A 1 99 ? -8.382 6.797 3.446 1.00 74.38 99 GLU A CA 1
ATOM 717 C C . GLU A 1 99 ? -9.177 7.581 2.400 1.00 74.38 99 GLU A C 1
ATOM 719 O O . GLU A 1 99 ? -10.184 7.088 1.902 1.00 74.38 99 GLU A O 1
ATOM 724 N N . GLU A 1 100 ? -8.719 8.787 2.062 1.00 76.00 100 GLU A N 1
ATOM 725 C CA . GLU A 1 100 ? -9.416 9.667 1.121 1.00 76.00 100 GLU A CA 1
ATOM 726 C C . GLU A 1 100 ? -9.269 9.219 -0.337 1.00 76.00 100 GLU A C 1
ATOM 728 O O . GLU A 1 100 ? -10.235 9.303 -1.095 1.00 76.00 100 GLU A O 1
ATOM 733 N N . ASP A 1 101 ? -8.083 8.749 -0.736 1.00 79.06 101 ASP A N 1
ATOM 734 C CA . ASP A 1 101 ? -7.749 8.539 -2.150 1.00 79.06 101 ASP A CA 1
ATOM 735 C C . ASP A 1 101 ? -7.602 7.061 -2.545 1.00 79.06 101 ASP A C 1
ATOM 737 O O . ASP A 1 101 ? -7.479 6.761 -3.734 1.00 79.06 101 ASP A O 1
ATOM 741 N N . GLY A 1 102 ? -7.594 6.137 -1.579 1.00 84.31 102 GLY A N 1
ATOM 742 C CA . GLY A 1 102 ? -7.328 4.720 -1.826 1.00 84.31 102 GLY A CA 1
ATOM 743 C C . GLY A 1 102 ? -5.872 4.452 -2.220 1.00 84.31 102 GLY A C 1
ATOM 744 O O . GLY A 1 102 ? -4.947 5.143 -1.774 1.00 84.31 102 GLY A O 1
ATOM 745 N N . LEU A 1 103 ? -5.644 3.411 -3.025 1.00 86.50 103 LEU A N 1
ATOM 746 C CA . LEU A 1 103 ? -4.316 2.998 -3.475 1.00 86.50 103 LEU A CA 1
ATOM 747 C C . LEU A 1 103 ? -3.829 3.847 -4.660 1.00 86.50 103 LEU A C 1
ATOM 749 O O . LEU A 1 103 ? -4.319 3.769 -5.785 1.00 86.50 103 LEU A O 1
ATOM 753 N N . LEU A 1 104 ? -2.781 4.623 -4.414 1.00 85.75 104 LEU A N 1
ATOM 754 C CA . LEU A 1 104 ? -2.168 5.539 -5.362 1.00 85.75 104 LEU A CA 1
ATOM 755 C C . LEU A 1 104 ? -0.953 4.913 -6.064 1.00 85.75 104 LEU A C 1
ATOM 757 O O . LEU A 1 104 ? -0.088 4.323 -5.406 1.00 85.75 104 LEU A O 1
ATOM 761 N N . PRO A 1 105 ? -0.798 5.141 -7.386 1.00 84.94 105 PRO A N 1
ATOM 762 C CA . PRO A 1 105 ? 0.294 4.580 -8.183 1.00 84.94 105 PRO A CA 1
ATOM 763 C C . PRO A 1 105 ? 1.663 5.214 -7.885 1.00 84.94 105 PRO A C 1
ATOM 765 O O . PRO A 1 105 ? 2.676 4.755 -8.410 1.00 84.94 105 PRO A O 1
ATOM 768 N N . ASN A 1 106 ? 1.705 6.279 -7.078 1.00 82.12 106 ASN A N 1
ATOM 769 C CA . ASN A 1 106 ? 2.915 6.978 -6.652 1.00 82.12 106 ASN A CA 1
ATOM 770 C C . ASN A 1 106 ? 2.718 7.540 -5.240 1.00 82.12 106 ASN A C 1
ATOM 772 O O . ASN A 1 106 ? 1.597 7.876 -4.867 1.00 82.12 106 ASN A O 1
ATOM 776 N N . VAL A 1 107 ? 3.806 7.731 -4.492 1.00 78.00 107 VAL A N 1
ATOM 777 C CA . VAL A 1 107 ? 3.766 8.350 -3.157 1.00 78.00 107 VAL A CA 1
ATOM 778 C C . VAL A 1 107 ? 3.618 9.875 -3.258 1.00 78.00 107 VAL A C 1
ATOM 780 O O . VAL A 1 107 ? 4.542 10.547 -3.732 1.00 78.00 107 VAL A O 1
ATOM 783 N N . PRO A 1 108 ? 2.520 10.476 -2.766 1.00 79.25 108 PRO A N 1
ATOM 784 C CA . PRO A 1 108 ? 2.412 11.926 -2.658 1.00 79.25 108 PRO A CA 1
ATOM 785 C C . PRO A 1 108 ? 3.492 12.494 -1.730 1.00 79.25 108 PRO A C 1
ATOM 787 O O . PRO A 1 108 ? 3.810 11.909 -0.694 1.00 79.25 108 PRO A O 1
ATOM 790 N N . LYS A 1 109 ? 4.016 13.690 -2.041 1.00 76.62 109 LYS A N 1
ATOM 791 C CA . LYS A 1 109 ? 5.080 14.340 -1.243 1.00 76.62 109 LYS A CA 1
ATOM 792 C C . LYS A 1 109 ? 4.733 14.470 0.246 1.00 76.62 109 LYS A C 1
ATOM 794 O O . LYS A 1 109 ? 5.626 14.358 1.082 1.00 76.62 109 LYS A O 1
ATOM 799 N N . GLY A 1 110 ? 3.460 14.707 0.573 1.00 72.81 110 GLY A N 1
ATOM 800 C CA . GLY A 1 110 ? 2.984 14.789 1.957 1.00 72.81 110 GLY A CA 1
ATOM 801 C C . GLY A 1 110 ? 3.171 13.474 2.718 1.00 72.81 110 GLY A C 1
ATOM 802 O O . GLY A 1 110 ? 3.777 13.468 3.787 1.00 72.81 110 GLY A O 1
ATOM 803 N N . ILE A 1 111 ? 2.751 12.359 2.111 1.00 69.81 111 ILE A N 1
ATOM 804 C CA . ILE A 1 111 ? 2.894 11.006 2.667 1.00 69.81 111 ILE A CA 1
ATOM 805 C C . ILE A 1 111 ? 4.374 10.616 2.755 1.00 69.81 111 ILE A C 1
ATOM 807 O O . ILE A 1 111 ? 4.837 10.155 3.797 1.00 69.81 111 ILE A O 1
ATOM 811 N N . GLY A 1 112 ? 5.149 10.886 1.699 1.00 67.44 112 GLY A N 1
ATOM 812 C CA . GLY A 1 112 ? 6.585 10.598 1.676 1.00 67.44 112 GLY A CA 1
ATOM 813 C C . GLY A 1 112 ? 7.366 11.338 2.770 1.00 67.44 112 GLY A C 1
ATOM 814 O O . GLY A 1 112 ? 8.263 10.764 3.388 1.00 67.44 112 GLY A O 1
ATOM 815 N N . LYS A 1 113 ? 6.998 12.592 3.071 1.00 71.06 113 LYS A N 1
ATOM 816 C CA . LYS A 1 113 ? 7.597 13.362 4.172 1.00 71.06 113 LYS A CA 1
ATOM 817 C C . LYS A 1 113 ? 7.253 12.760 5.535 1.00 71.06 113 LYS A C 1
ATOM 819 O O . LYS A 1 113 ? 8.153 12.604 6.358 1.00 71.06 113 LYS A O 1
ATOM 824 N N . ALA A 1 114 ? 5.987 12.411 5.757 1.00 69.25 114 ALA A N 1
ATOM 825 C CA . ALA A 1 114 ? 5.548 11.783 7.000 1.00 69.25 114 ALA A CA 1
ATOM 826 C C . ALA A 1 114 ? 6.262 10.438 7.229 1.00 69.25 114 ALA A C 1
ATOM 828 O O . ALA A 1 114 ? 6.707 10.156 8.339 1.00 69.25 114 ALA A O 1
ATOM 829 N N . TRP A 1 115 ? 6.480 9.655 6.167 1.00 66.94 115 TRP A N 1
ATOM 830 C CA . TRP A 1 115 ? 7.244 8.409 6.245 1.00 66.94 115 TRP A CA 1
ATOM 831 C C . TRP A 1 115 ? 8.719 8.631 6.593 1.00 66.94 115 TRP A C 1
ATOM 833 O O . TRP A 1 115 ? 9.247 7.976 7.491 1.00 66.94 115 TRP A O 1
ATOM 843 N N . ALA A 1 116 ? 9.388 9.582 5.934 1.00 66.81 116 ALA A N 1
ATOM 844 C CA . ALA A 1 116 ? 10.777 9.915 6.251 1.00 66.81 116 ALA A CA 1
ATOM 845 C C . ALA A 1 116 ? 10.935 10.353 7.718 1.00 66.81 116 ALA A C 1
ATOM 847 O O . ALA A 1 116 ? 11.912 9.992 8.378 1.00 66.81 116 ALA A O 1
ATOM 848 N N . GLN A 1 117 ? 9.950 11.083 8.248 1.00 69.50 117 GLN A N 1
ATOM 849 C CA . GLN A 1 117 ? 9.895 11.459 9.658 1.00 69.50 117 GLN A CA 1
ATOM 850 C C . GLN A 1 117 ? 9.655 10.248 10.566 1.00 69.50 117 GLN A C 1
ATOM 852 O O . GLN A 1 117 ? 10.366 10.115 11.558 1.00 69.50 117 GLN A O 1
ATOM 857 N N . HIS A 1 118 ? 8.731 9.346 10.214 1.00 63.97 118 HIS A N 1
ATOM 858 C CA . HIS A 1 118 ? 8.457 8.127 10.983 1.00 63.97 118 HIS A CA 1
ATOM 859 C C . HIS A 1 118 ? 9.690 7.219 11.068 1.00 63.97 118 HIS A C 1
ATOM 861 O O . HIS A 1 118 ? 10.122 6.894 12.164 1.00 63.97 118 HIS A O 1
ATOM 867 N N . ARG A 1 119 ? 10.355 6.934 9.942 1.00 65.31 119 ARG A N 1
ATOM 868 C CA . ARG A 1 119 ? 11.613 6.161 9.906 1.00 65.31 119 ARG A CA 1
ATOM 869 C C . ARG A 1 119 ? 12.737 6.808 10.702 1.00 65.31 119 ARG A C 1
ATOM 871 O O . ARG A 1 119 ? 13.526 6.114 11.334 1.00 65.31 119 ARG A O 1
ATOM 878 N N . THR A 1 120 ? 12.834 8.135 10.655 1.00 66.25 120 THR A N 1
ATOM 879 C CA . THR A 1 120 ? 13.806 8.865 11.478 1.00 66.25 120 THR A CA 1
ATOM 880 C C . THR A 1 120 ? 13.461 8.718 12.959 1.00 66.25 120 THR A C 1
ATOM 882 O O . THR A 1 120 ? 14.358 8.493 13.765 1.00 66.25 120 THR A O 1
ATOM 885 N N . ALA A 1 121 ? 12.177 8.790 13.321 1.00 63.44 121 ALA A N 1
ATOM 886 C CA . ALA A 1 121 ? 11.711 8.583 14.686 1.00 63.44 121 ALA A CA 1
ATOM 887 C C . ALA A 1 121 ? 11.955 7.145 15.166 1.00 63.44 121 ALA A C 1
ATOM 889 O O . ALA A 1 121 ? 12.489 6.990 16.254 1.00 63.44 121 ALA A O 1
ATOM 890 N N . GLU A 1 122 ? 11.673 6.118 14.360 1.00 60.38 122 GLU A N 1
ATOM 891 C CA . GLU A 1 122 ? 11.990 4.712 14.664 1.00 60.38 122 GLU A CA 1
ATOM 892 C C . GLU A 1 122 ? 13.497 4.489 14.831 1.00 60.38 122 GLU A C 1
ATOM 894 O O . GLU A 1 122 ? 13.928 3.849 15.781 1.00 60.38 122 GLU A O 1
ATOM 899 N N . ALA A 1 123 ? 14.321 5.049 13.939 1.00 60.22 123 ALA A N 1
ATOM 900 C CA . ALA A 1 123 ? 15.777 4.923 14.028 1.00 60.22 123 ALA A CA 1
ATOM 901 C C . ALA A 1 123 ? 16.373 5.676 15.233 1.00 60.22 123 ALA A C 1
ATOM 903 O O . ALA A 1 123 ? 17.457 5.329 15.702 1.00 60.22 123 ALA A O 1
ATOM 904 N N . THR A 1 124 ? 15.687 6.717 15.715 1.00 62.88 124 THR A N 1
ATOM 905 C CA . THR A 1 124 ? 16.104 7.524 16.877 1.00 62.88 124 THR A CA 1
ATOM 906 C C . THR A 1 124 ? 15.496 7.006 18.183 1.00 62.88 124 THR A C 1
ATOM 908 O O . THR A 1 124 ? 16.060 7.230 19.257 1.00 62.88 124 THR A O 1
ATOM 911 N N . ALA A 1 125 ? 14.371 6.293 18.116 1.00 60.31 125 ALA A N 1
ATOM 912 C CA . ALA A 1 125 ? 13.840 5.508 19.213 1.00 60.31 125 ALA A CA 1
ATOM 913 C C . ALA A 1 125 ? 14.823 4.359 19.457 1.00 60.31 125 ALA A C 1
ATOM 915 O O . ALA A 1 125 ? 14.852 3.365 18.736 1.00 60.31 125 ALA A O 1
ATOM 916 N N . GLY A 1 126 ? 15.700 4.535 20.449 1.00 49.16 126 GLY A N 1
ATOM 917 C CA . GLY A 1 126 ? 16.619 3.485 20.877 1.00 49.16 126 GLY A CA 1
ATOM 918 C C . GLY A 1 126 ? 15.873 2.166 21.127 1.00 49.16 126 GLY A C 1
ATOM 919 O O . GLY A 1 126 ? 14.666 2.191 21.381 1.00 49.16 126 GLY A O 1
ATOM 920 N N . PRO A 1 127 ? 16.565 1.013 21.056 1.00 43.47 127 PRO A N 1
ATOM 921 C CA . PRO A 1 127 ? 15.929 -0.292 21.192 1.00 43.47 127 PRO A CA 1
ATOM 922 C C . PRO A 1 127 ? 15.046 -0.308 22.441 1.00 43.47 127 PRO A C 1
ATOM 924 O O . PRO A 1 127 ? 15.531 -0.051 23.546 1.00 43.47 127 PRO A O 1
ATOM 927 N N . SER A 1 128 ? 13.747 -0.576 22.258 1.00 43.50 128 SER A N 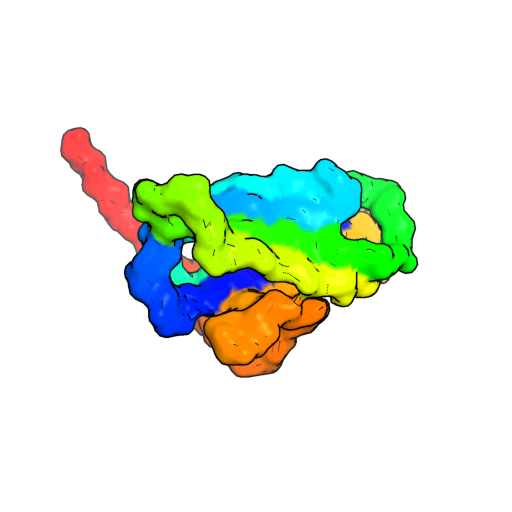1
ATOM 928 C CA . SER A 1 128 ? 12.841 -0.797 23.385 1.00 43.50 128 SER A CA 1
ATOM 929 C C . SER A 1 128 ? 13.468 -1.865 24.283 1.00 43.50 128 SER A C 1
ATOM 931 O O . SER A 1 128 ? 13.899 -2.898 23.759 1.00 43.50 128 SER A O 1
ATOM 933 N N . PRO A 1 129 ? 13.577 -1.645 25.605 1.00 41.19 129 PRO A N 1
ATOM 934 C CA . PRO A 1 129 ? 14.133 -2.651 26.487 1.00 41.19 129 PRO A CA 1
ATOM 935 C C . PRO A 1 129 ? 13.221 -3.872 26.422 1.00 41.19 129 PRO A C 1
ATOM 937 O O . PRO A 1 129 ? 12.085 -3.839 26.895 1.00 41.19 129 PRO A O 1
ATOM 940 N N . THR A 1 130 ? 13.711 -4.949 25.809 1.00 40.94 130 THR A N 1
ATOM 941 C CA . THR A 1 130 ? 13.108 -6.271 25.922 1.00 40.94 130 THR A CA 1
ATOM 942 C C . THR A 1 130 ? 13.095 -6.613 27.406 1.00 40.94 130 THR A C 1
ATOM 944 O O . THR A 1 130 ? 14.126 -6.964 27.980 1.00 40.94 130 THR A O 1
ATOM 947 N N . ALA A 1 131 ? 11.940 -6.452 28.049 1.00 41.12 131 ALA A N 1
ATOM 948 C CA . ALA A 1 131 ? 11.711 -6.958 29.388 1.00 41.12 131 ALA A CA 1
ATOM 949 C C . ALA A 1 131 ? 11.697 -8.489 29.298 1.00 41.12 131 ALA A C 1
ATOM 951 O O . ALA A 1 131 ? 10.666 -9.104 29.044 1.00 41.12 131 ALA A O 1
ATOM 952 N N . PHE A 1 132 ? 12.870 -9.100 29.449 1.00 41.44 132 PHE A N 1
ATOM 953 C CA . PHE A 1 132 ? 12.966 -10.496 29.846 1.00 41.44 132 PHE A CA 1
ATOM 954 C C . PHE A 1 132 ? 12.470 -10.585 31.294 1.00 41.44 132 PHE A C 1
ATOM 956 O O . PHE A 1 132 ? 13.010 -9.917 32.177 1.00 41.44 132 PHE A O 1
ATOM 963 N N . SER A 1 133 ? 11.413 -11.363 31.517 1.00 39.56 133 SER A N 1
ATOM 964 C CA . SER A 1 133 ? 11.035 -11.903 32.828 1.00 39.56 133 SER A CA 1
ATOM 965 C C . SER A 1 133 ? 11.251 -13.406 32.813 1.00 39.56 133 SER A C 1
ATOM 967 O O . SER A 1 133 ? 11.002 -14.005 31.741 1.00 39.56 133 SER A O 1
#

Organism: NCBI:txid2746961

Secondary structure (DSSP, 8-state):
---EEEEEEE-TT-TT-TT-EEEEEETTEEEEEE--SSSEEEEEEE--TT--S-EEEEEEEEE-TT-SS-SEEEEEEEE--EEE-SS-EEEEEEEEEETTTEEESS--HHHHHHHHHHHHHHHHSPPP-----

Foldseek 3Di:
DFAKEKEKEACVVPPQLAQKKKWKDKPHWIDIDGNHDHGIDIDMTTDDQPDDQDWIKIWMFIGTVPGPGTPATDIDIEGFDWDDPPPGIYTYFYWYADPVPGIGRHDDPVSVVSVVVVVVVVVVPPPDPPPDD

Radius of gyration: 15.82 Å; chains: 1; bounding box: 40×28×51 Å